Protein AF-A0A0U5MKS0-F1 (afdb_monomer_lite)

Sequence (144 aa):
MTTLQPISLEAQMILAELRGLRDEMTALHQETHAALTALRELFAEIRQVESTEAGIEAELEVVADSLGEVLDERRISVTSCPVCGSDVERHAAENGALLICKACGHSAFVDRRTGIDRRNVSHSAIEGPPDQVAEGIDWTRADM

Secondary structure (DSSP, 8-state):
--SHHHHHHHHHHHHHHHHHHHHHHHHHHHHHHHHHHHHHHHHHHHHHHHHHHHHHHHHHHHHHHHHHHHHHHT---SSB-TTT--BEEEEEETTEEEEEETTT--EEEEETTT--B-----------PPPP------TT----

Foldseek 3Di:
DPPVVVVVVVVVVVVVVVVVVVVVVVVVVVVVVVVVVVVVVVVVVVVVVVVVVVVVVVVVVVVVVVVVVVVVVQQDDLQADPPPRAGWDWDDDPFFTWTAGPPPRDIWTQGPPRSGTDDDDPDPDDDDDDDDDDDDDDPPDPDD

Radius of gyration: 40.38 Å; chains: 1; bounding box: 77×39×114 Å

Structure (mmCIF, N/CA/C/O backbone):
data_AF-A0A0U5MKS0-F1
#
_entry.id   AF-A0A0U5MKS0-F1
#
loop_
_atom_site.group_PDB
_atom_site.id
_atom_site.type_symbol
_atom_site.label_atom_id
_atom_site.label_alt_id
_atom_site.label_comp_id
_atom_site.label_asym_id
_atom_site.label_entity_id
_atom_site.label_seq_id
_atom_site.pdbx_PDB_ins_code
_atom_site.Cartn_x
_atom_site.Cartn_y
_atom_site.Cartn_z
_atom_site.occupancy
_atom_site.B_iso_or_equiv
_atom_site.auth_seq_id
_atom_site.auth_comp_id
_atom_site.auth_asym_id
_atom_site.auth_atom_id
_atom_site.pdbx_PDB_model_num
ATOM 1 N N . MET A 1 1 ? -36.139 -0.255 68.765 1.00 47.31 1 MET A N 1
ATOM 2 C CA . MET A 1 1 ? -36.357 -0.838 67.420 1.00 47.31 1 MET A CA 1
ATOM 3 C C . MET A 1 1 ? -35.798 0.100 66.340 1.00 47.31 1 MET A C 1
ATOM 5 O O . MET A 1 1 ? -36.559 0.591 65.522 1.00 47.31 1 MET A O 1
ATOM 9 N N . THR A 1 2 ? -34.492 0.394 66.332 1.00 54.84 2 THR A N 1
ATOM 10 C CA . THR A 1 2 ? -33.919 1.459 65.467 1.00 54.84 2 THR A CA 1
ATOM 11 C C . THR A 1 2 ? -32.616 1.082 64.747 1.00 54.84 2 THR A C 1
ATOM 13 O O . THR A 1 2 ? -32.007 1.928 64.110 1.00 54.84 2 THR A O 1
ATOM 16 N N . THR A 1 3 ? -32.183 -0.180 64.773 1.00 54.69 3 THR A N 1
ATOM 17 C CA . THR A 1 3 ? -30.863 -0.589 64.245 1.00 54.69 3 THR A CA 1
ATOM 18 C C . THR A 1 3 ? -30.875 -1.175 62.827 1.00 54.69 3 THR A C 1
ATOM 20 O O . THR A 1 3 ? -29.814 -1.483 62.300 1.00 54.69 3 THR A O 1
ATOM 23 N N . LEU A 1 4 ? -32.039 -1.319 62.180 1.00 60.81 4 LEU A N 1
ATOM 24 C CA . LEU A 1 4 ? -32.153 -1.947 60.848 1.00 60.81 4 LEU A CA 1
ATOM 25 C C . LEU A 1 4 ? -32.049 -0.964 59.669 1.00 60.81 4 LEU A C 1
ATOM 27 O O . LEU A 1 4 ? -31.744 -1.380 58.555 1.00 60.81 4 LEU A O 1
ATOM 31 N N . GLN A 1 5 ? -32.285 0.332 59.893 1.00 62.69 5 GLN A N 1
ATOM 32 C CA . GLN A 1 5 ? -32.155 1.353 58.846 1.00 62.69 5 GLN A CA 1
ATOM 33 C C . GLN A 1 5 ? -30.734 1.517 58.270 1.00 62.69 5 GLN A C 1
ATOM 35 O O . GLN A 1 5 ? -30.642 1.560 57.041 1.00 62.69 5 GLN A O 1
ATOM 40 N N . PRO A 1 6 ? -29.647 1.585 59.070 1.00 65.06 6 PRO A N 1
ATOM 41 C CA . PRO A 1 6 ? -28.304 1.822 58.523 1.00 65.06 6 PRO A CA 1
ATOM 42 C C . PRO A 1 6 ? -27.841 0.684 57.600 1.00 65.06 6 PRO A C 1
ATOM 44 O O . PRO A 1 6 ? -27.445 0.943 56.466 1.00 65.06 6 PRO A O 1
ATOM 47 N N . ILE A 1 7 ? -28.083 -0.568 58.007 1.00 70.69 7 ILE A N 1
ATOM 48 C CA . ILE A 1 7 ? -27.751 -1.774 57.228 1.00 70.69 7 ILE A CA 1
ATOM 49 C C . ILE A 1 7 ? -28.442 -1.769 55.855 1.00 70.69 7 ILE A C 1
ATOM 51 O O . ILE A 1 7 ? -27.879 -2.226 54.861 1.00 70.69 7 ILE A O 1
ATOM 55 N N . SER A 1 8 ? -29.663 -1.227 55.769 1.00 84.56 8 SER A N 1
ATOM 56 C CA . SER A 1 8 ? -30.388 -1.148 54.496 1.00 84.56 8 SER A CA 1
ATOM 57 C C . SER A 1 8 ? -29.787 -0.130 53.520 1.00 84.56 8 SER A C 1
ATOM 59 O O . SER A 1 8 ? -29.821 -0.363 52.313 1.00 84.56 8 SER A O 1
ATOM 61 N N . LEU A 1 9 ? -29.218 0.971 54.026 1.00 91.38 9 LEU A N 1
ATOM 62 C CA . LEU A 1 9 ? -28.594 2.009 53.205 1.00 91.38 9 LEU A CA 1
ATOM 63 C C . LEU A 1 9 ? -27.244 1.526 52.669 1.00 91.38 9 LEU A C 1
ATOM 65 O O . LEU A 1 9 ? -26.970 1.650 51.478 1.00 91.38 9 LEU A O 1
ATOM 69 N N . GLU A 1 10 ? -26.442 0.908 53.533 1.00 92.31 10 GLU A N 1
ATOM 70 C CA . GLU A 1 10 ? -25.155 0.312 53.170 1.00 92.31 10 GLU A CA 1
ATOM 71 C C . GLU A 1 10 ? -25.341 -0.777 52.102 1.00 92.31 10 GLU A C 1
ATOM 73 O O . GLU A 1 10 ? -24.653 -0.775 51.083 1.00 92.31 10 GLU A O 1
ATOM 78 N N . ALA A 1 11 ? -26.344 -1.649 52.258 1.00 92.12 11 ALA A N 1
ATOM 79 C CA . ALA A 1 11 ? -26.678 -2.655 51.249 1.00 92.12 11 ALA A CA 1
ATOM 80 C C . ALA A 1 11 ? -27.128 -2.039 49.908 1.00 92.12 11 ALA A C 1
ATOM 82 O O . ALA A 1 11 ? -26.782 -2.555 48.844 1.00 92.12 11 ALA A O 1
ATOM 83 N N . GLN A 1 12 ? -27.882 -0.933 49.934 1.00 93.81 12 GLN A N 1
ATOM 84 C CA . GLN A 1 12 ? -28.282 -0.216 48.717 1.00 93.81 12 GLN A CA 1
ATOM 85 C C . GLN A 1 12 ? -27.089 0.429 48.008 1.00 93.81 12 GLN A C 1
ATOM 87 O O . GLN A 1 12 ? -27.006 0.349 46.782 1.00 93.81 12 GLN A O 1
ATOM 92 N N . MET A 1 13 ? -26.162 1.025 48.761 1.00 95.94 13 MET A N 1
ATOM 93 C CA . MET A 1 13 ? -24.935 1.600 48.210 1.00 95.94 13 MET A CA 1
ATOM 94 C C . MET A 1 13 ? -24.065 0.530 47.554 1.00 95.94 13 MET A C 1
ATOM 96 O O . MET A 1 13 ? -23.702 0.678 46.391 1.00 95.94 13 MET A O 1
ATOM 100 N N . ILE A 1 14 ? -23.829 -0.592 48.240 1.00 96.56 14 ILE A N 1
ATOM 101 C CA . ILE A 1 14 ? -23.048 -1.712 47.693 1.00 96.56 14 ILE A CA 1
ATOM 102 C C . ILE A 1 14 ? -23.677 -2.230 46.393 1.00 96.56 14 ILE A C 1
ATOM 104 O O . ILE A 1 14 ? -22.980 -2.476 45.413 1.0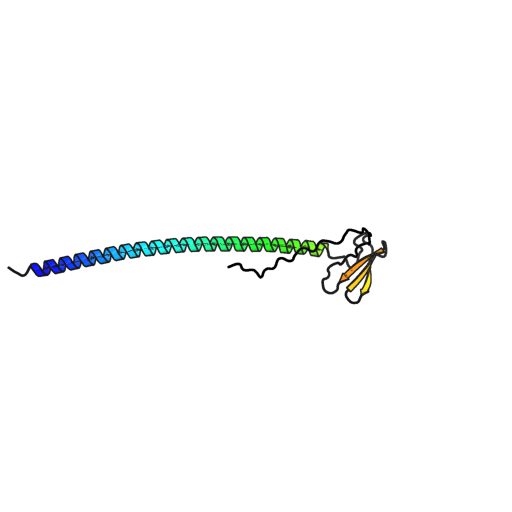0 96.56 14 ILE A O 1
ATOM 108 N N . LEU A 1 15 ? -25.006 -2.366 46.337 1.00 96.75 15 LEU A N 1
ATOM 109 C CA . LEU A 1 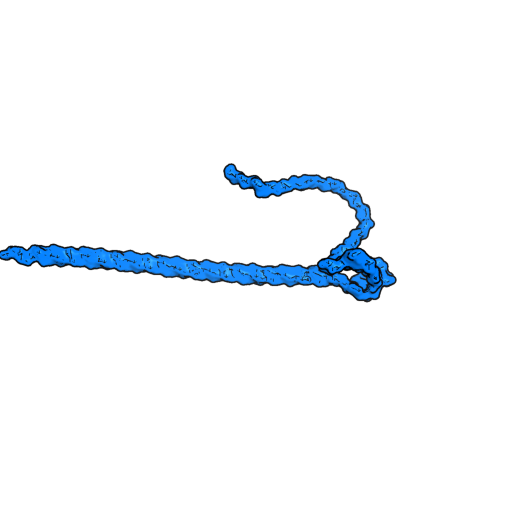15 ? -25.688 -2.780 45.108 1.00 96.75 15 LEU A CA 1
ATOM 110 C C . LEU A 1 15 ? -25.536 -1.763 43.971 1.00 96.75 15 LEU A C 1
ATOM 112 O O . LEU A 1 15 ? -25.473 -2.170 42.811 1.00 96.75 15 LEU A O 1
ATOM 116 N N . ALA A 1 16 ? -25.503 -0.464 44.269 1.00 96.50 16 ALA A N 1
ATOM 117 C CA . ALA A 1 16 ? -25.267 0.568 43.264 1.00 96.50 16 ALA A CA 1
ATOM 118 C C . ALA A 1 16 ? -23.828 0.508 42.728 1.00 96.50 16 ALA A C 1
ATOM 120 O O . ALA A 1 16 ? -23.643 0.516 41.513 1.00 96.50 16 ALA A O 1
ATOM 121 N N . GLU A 1 17 ? -22.836 0.352 43.606 1.00 98.19 17 GLU A N 1
ATOM 122 C CA . GLU A 1 17 ? -21.428 0.195 43.220 1.00 98.19 17 GLU A CA 1
ATOM 123 C C . GLU A 1 17 ? -21.201 -1.068 42.383 1.00 98.19 17 GLU A C 1
ATOM 125 O O . GLU A 1 17 ? -20.562 -1.006 41.338 1.00 98.19 17 GLU A O 1
ATOM 130 N N . LEU A 1 18 ? -21.794 -2.204 42.768 1.00 98.06 18 LEU A N 1
ATOM 131 C CA . LEU A 1 18 ? -21.708 -3.444 41.988 1.00 98.06 18 LEU A CA 1
ATOM 132 C C . LEU A 1 18 ? -22.321 -3.302 40.591 1.00 98.06 18 LEU A C 1
ATOM 134 O O . LEU A 1 18 ? -21.820 -3.892 39.633 1.00 98.06 18 LEU A O 1
ATOM 138 N N . ARG A 1 19 ? -23.408 -2.532 40.458 1.00 97.94 19 ARG A N 1
ATOM 139 C CA . ARG A 1 19 ? -23.982 -2.217 39.144 1.00 97.94 19 ARG A CA 1
ATOM 140 C C . ARG A 1 19 ? -23.039 -1.328 38.342 1.00 97.94 19 ARG A C 1
ATOM 142 O O . ARG A 1 19 ? -22.792 -1.660 37.192 1.00 97.94 19 ARG A O 1
ATOM 149 N N . GLY A 1 20 ? -22.477 -0.288 38.959 1.00 98.50 20 GLY A N 1
ATOM 150 C CA . GLY A 1 20 ? -21.490 0.588 38.325 1.00 98.50 20 GLY A CA 1
ATOM 151 C C . GLY A 1 20 ? -20.285 -0.190 37.797 1.00 98.50 20 GLY A C 1
ATOM 152 O O . GLY A 1 20 ? -19.996 -0.132 36.609 1.00 98.50 20 GLY A O 1
ATOM 153 N N . LEU A 1 21 ? -19.668 -1.023 38.638 1.00 98.50 21 LEU A N 1
ATOM 154 C CA . LEU A 1 21 ? -18.525 -1.859 38.254 1.00 98.50 21 LEU A CA 1
ATOM 155 C C . LEU A 1 21 ? -18.849 -2.825 37.113 1.00 98.50 21 LEU A C 1
ATOM 157 O O . LEU A 1 21 ? -18.033 -3.040 36.220 1.00 98.50 21 LEU A O 1
ATOM 161 N N . ARG A 1 22 ? -20.038 -3.431 37.125 1.00 98.38 22 ARG A N 1
ATOM 162 C CA . ARG A 1 22 ? -20.472 -4.295 36.024 1.00 98.38 22 ARG A CA 1
ATOM 163 C C . ARG A 1 22 ? -20.611 -3.495 34.731 1.00 98.38 22 ARG A C 1
ATOM 165 O O . ARG A 1 22 ? -20.180 -3.979 33.689 1.00 98.38 22 ARG A O 1
ATOM 172 N N . ASP A 1 23 ? -21.211 -2.314 34.794 1.00 98.19 23 ASP A N 1
ATOM 173 C CA . ASP A 1 23 ? -21.442 -1.482 33.617 1.00 98.19 23 ASP A CA 1
ATOM 174 C C . ASP A 1 23 ? -20.091 -0.990 33.043 1.00 98.19 23 ASP A C 1
ATOM 176 O O . ASP A 1 23 ? -19.849 -1.116 31.841 1.00 98.19 23 ASP A O 1
ATOM 180 N N . GLU A 1 24 ? -19.146 -0.590 33.901 1.00 98.62 24 GLU A N 1
ATOM 181 C CA . GLU A 1 24 ? -17.752 -0.295 33.527 1.00 98.62 24 GLU A CA 1
ATOM 182 C C . GLU A 1 24 ? -17.053 -1.502 32.884 1.00 98.62 24 GLU A C 1
ATOM 184 O O . GLU A 1 24 ? -16.423 -1.375 31.833 1.00 98.62 24 GLU A O 1
ATOM 189 N N . MET A 1 25 ? -17.207 -2.699 33.457 1.00 98.56 25 MET A N 1
ATOM 190 C CA . MET A 1 25 ? -16.629 -3.921 32.893 1.00 98.56 25 MET A CA 1
ATOM 191 C C . MET A 1 25 ? -17.209 -4.235 31.509 1.00 98.56 25 MET A C 1
ATOM 193 O O . MET A 1 25 ? -16.476 -4.668 30.618 1.00 98.56 25 MET A O 1
ATOM 197 N N . THR A 1 26 ? -18.508 -4.000 31.297 1.00 98.38 26 THR A N 1
ATOM 198 C CA . THR A 1 26 ? -19.121 -4.169 29.971 1.00 98.38 26 THR A CA 1
ATOM 199 C C . THR A 1 26 ? -18.622 -3.141 28.961 1.00 98.38 26 THR A C 1
ATOM 201 O O . THR A 1 26 ? -18.381 -3.513 27.814 1.00 98.38 26 THR A O 1
ATOM 204 N N . ALA A 1 27 ? -18.404 -1.891 29.377 1.00 98.56 27 ALA A N 1
ATOM 205 C CA . ALA A 1 27 ? -17.839 -0.856 28.515 1.00 98.56 27 ALA A CA 1
ATOM 206 C C . ALA A 1 27 ? -16.403 -1.211 28.100 1.00 98.56 27 ALA A C 1
ATOM 208 O O . ALA A 1 27 ? -16.096 -1.260 26.911 1.00 98.56 27 ALA A O 1
ATOM 209 N N . LEU A 1 28 ? -15.557 -1.597 29.058 1.00 98.62 28 LEU A N 1
ATOM 210 C CA . LEU A 1 28 ? -14.178 -2.005 28.785 1.00 98.62 28 LEU A CA 1
ATOM 211 C C . LEU A 1 28 ? -14.118 -3.250 27.884 1.00 98.62 28 LEU A C 1
ATOM 213 O O . LEU A 1 28 ? -13.273 -3.356 26.992 1.00 98.62 28 LEU A O 1
ATOM 217 N N . HIS A 1 29 ? -15.048 -4.193 28.055 1.00 98.44 29 HIS A N 1
ATOM 218 C CA . HIS A 1 29 ? -15.166 -5.337 27.152 1.00 98.44 29 HIS A CA 1
ATOM 219 C C . HIS A 1 29 ? -15.501 -4.917 25.710 1.00 98.44 29 HIS A C 1
ATOM 221 O O . HIS A 1 29 ? -14.931 -5.451 24.759 1.00 98.44 29 HIS A O 1
ATOM 227 N N . GLN A 1 30 ? -16.392 -3.943 25.528 1.00 98.38 30 GLN A N 1
ATOM 228 C CA . GLN A 1 30 ? -16.730 -3.426 24.200 1.00 98.38 30 GLN A CA 1
ATOM 229 C C . GLN A 1 30 ? -15.553 -2.675 23.568 1.00 98.38 30 GLN A C 1
ATOM 231 O O . GLN A 1 30 ? -15.240 -2.908 22.401 1.00 98.38 30 GLN A O 1
ATOM 236 N N . GLU A 1 31 ? -14.858 -1.838 24.339 1.00 98.62 31 GLU A N 1
ATOM 237 C CA . GLU A 1 31 ? -13.676 -1.101 23.879 1.00 98.62 31 GLU A CA 1
ATOM 238 C C . GLU A 1 31 ? -12.549 -2.045 23.451 1.00 98.62 31 GLU A C 1
ATOM 240 O O . GLU A 1 31 ? -11.976 -1.890 22.372 1.00 98.62 31 GLU A O 1
ATOM 245 N N . THR A 1 32 ? -12.266 -3.078 24.248 1.00 98.44 32 THR A N 1
ATOM 246 C CA . THR A 1 32 ? -11.251 -4.087 23.902 1.00 98.44 32 THR A CA 1
ATOM 247 C C . THR A 1 32 ? -11.630 -4.879 22.651 1.00 98.44 32 THR A C 1
ATOM 249 O O . THR A 1 32 ? -10.771 -5.136 21.805 1.00 98.44 32 THR A O 1
ATOM 252 N N . HIS A 1 33 ? -12.909 -5.221 22.473 1.00 98.56 33 HIS A N 1
ATOM 253 C CA . HIS A 1 33 ? -13.383 -5.873 21.253 1.00 98.56 33 HIS A CA 1
ATOM 254 C C . HIS A 1 33 ? -13.252 -4.963 20.019 1.00 98.56 33 HIS A C 1
ATOM 256 O O . HIS A 1 33 ? -12.829 -5.417 18.949 1.00 98.56 33 HIS A O 1
ATOM 262 N N . ALA A 1 34 ? -13.578 -3.676 20.156 1.00 98.50 34 ALA A N 1
ATOM 263 C CA . ALA A 1 34 ? -13.411 -2.692 19.091 1.00 98.50 34 ALA A CA 1
ATOM 264 C C . ALA A 1 34 ? -11.930 -2.531 18.711 1.00 98.50 34 ALA A C 1
ATOM 266 O O . ALA A 1 34 ? -11.585 -2.632 17.535 1.00 98.50 34 ALA A O 1
ATOM 267 N N . ALA A 1 35 ? -11.042 -2.399 19.701 1.00 98.56 35 ALA A N 1
ATOM 268 C CA . ALA A 1 35 ? -9.600 -2.309 19.482 1.00 98.56 35 ALA A CA 1
ATOM 269 C C . ALA A 1 35 ? -9.038 -3.554 18.775 1.00 98.56 35 ALA A C 1
ATOM 271 O O . ALA A 1 35 ? -8.253 -3.434 17.838 1.00 98.56 35 ALA A O 1
ATOM 272 N N . LEU A 1 36 ? -9.474 -4.758 19.164 1.00 98.62 36 LEU A N 1
ATOM 273 C CA . LEU A 1 36 ? -9.081 -5.998 18.483 1.00 98.62 36 LEU A CA 1
ATOM 274 C C . LEU A 1 36 ? -9.539 -6.042 17.023 1.00 98.62 36 LEU A C 1
ATOM 276 O O . LEU A 1 36 ? -8.837 -6.596 16.180 1.00 98.62 36 LE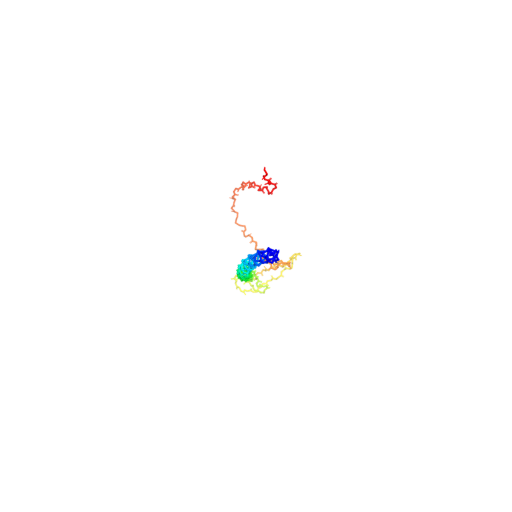U A O 1
ATOM 280 N N . THR A 1 37 ? -10.711 -5.487 16.725 1.00 98.44 37 THR A N 1
ATOM 281 C CA . THR A 1 37 ? -11.231 -5.425 15.354 1.00 98.44 37 THR A CA 1
ATOM 282 C C . THR A 1 37 ? -10.392 -4.468 14.512 1.00 98.44 37 THR A C 1
ATOM 284 O O . THR A 1 37 ? -9.886 -4.879 13.472 1.00 98.44 37 THR A O 1
ATOM 287 N N . ALA A 1 38 ? -10.119 -3.267 15.027 1.00 98.50 38 ALA A N 1
ATOM 288 C CA . ALA A 1 38 ? -9.252 -2.294 14.366 1.00 98.50 38 ALA A CA 1
ATOM 289 C C . ALA A 1 38 ? -7.835 -2.844 14.119 1.00 98.50 38 ALA A C 1
ATOM 291 O O . ALA A 1 38 ? -7.276 -2.677 13.041 1.00 98.50 38 ALA A O 1
ATOM 292 N N . LEU A 1 39 ? -7.256 -3.571 15.084 1.00 98.56 39 LEU A N 1
ATOM 293 C CA . LEU A 1 39 ? -5.950 -4.212 14.895 1.00 98.56 39 LEU A CA 1
ATOM 294 C C . LEU A 1 39 ? -5.971 -5.247 13.765 1.00 98.56 39 LEU A C 1
ATOM 296 O O . LEU A 1 39 ? -5.022 -5.320 12.990 1.00 98.56 39 LEU A O 1
ATOM 300 N N . ARG A 1 40 ? -7.037 -6.048 13.652 1.00 98.44 40 ARG A N 1
ATOM 301 C CA . ARG A 1 40 ? -7.174 -7.024 12.557 1.00 98.44 40 ARG A CA 1
ATOM 302 C C . ARG A 1 40 ? -7.279 -6.345 11.196 1.00 98.44 40 ARG A C 1
ATOM 304 O O . ARG A 1 40 ? -6.689 -6.848 10.245 1.00 98.44 40 ARG A O 1
ATOM 311 N N . GLU A 1 41 ? -7.998 -5.231 11.115 1.00 98.56 41 GLU A N 1
ATOM 312 C CA . GLU A 1 41 ? -8.107 -4.427 9.894 1.00 98.56 41 GLU A CA 1
ATOM 313 C C . GLU A 1 41 ? -6.743 -3.857 9.491 1.00 98.56 41 GLU A C 1
ATOM 315 O O . GLU A 1 41 ? -6.299 -4.094 8.371 1.00 98.56 41 GLU A O 1
ATOM 320 N N . LEU A 1 42 ? -6.004 -3.256 10.431 1.00 98.56 42 LEU A N 1
ATOM 321 C CA . LEU A 1 42 ? -4.643 -2.767 10.181 1.00 98.56 42 LEU A CA 1
ATOM 322 C C . LEU A 1 42 ? -3.695 -3.878 9.706 1.00 98.56 42 LEU A C 1
ATOM 324 O O . LEU A 1 42 ? -2.899 -3.669 8.795 1.00 98.56 42 LEU A O 1
ATOM 328 N N . PHE A 1 43 ? -3.783 -5.082 10.281 1.00 98.44 43 PHE A N 1
ATOM 329 C CA . PHE A 1 43 ? -2.997 -6.221 9.795 1.00 98.44 43 PHE A CA 1
ATOM 330 C C . PHE A 1 43 ? -3.360 -6.615 8.360 1.00 98.44 43 PHE A C 1
ATOM 332 O O . PHE A 1 43 ? -2.469 -6.977 7.592 1.00 98.44 43 PHE A O 1
ATOM 339 N N . ALA A 1 44 ? -4.640 -6.561 7.988 1.00 98.00 44 ALA A N 1
ATOM 340 C CA . ALA A 1 44 ? -5.068 -6.841 6.622 1.00 98.00 44 ALA A CA 1
ATOM 341 C C . ALA A 1 44 ? -4.543 -5.781 5.641 1.00 98.00 44 ALA A C 1
ATOM 343 O O . ALA A 1 44 ? -4.038 -6.138 4.578 1.00 98.00 44 ALA A O 1
ATOM 344 N N . GLU A 1 45 ? -4.585 -4.504 6.024 1.00 98.62 45 GLU A N 1
ATOM 345 C CA . GLU A 1 45 ? -4.028 -3.402 5.233 1.00 98.62 45 GLU A CA 1
ATOM 346 C C . GLU A 1 45 ? -2.515 -3.549 5.035 1.00 98.62 45 GLU A C 1
ATOM 348 O O . GLU A 1 45 ? -2.036 -3.441 3.909 1.00 98.62 45 GLU A O 1
ATOM 353 N N . ILE A 1 46 ? -1.760 -3.888 6.087 1.00 98.50 46 ILE A N 1
ATOM 354 C CA . ILE A 1 46 ? -0.313 -4.143 5.977 1.00 98.50 46 ILE A CA 1
ATOM 355 C C . ILE A 1 46 ? -0.037 -5.270 4.979 1.00 98.50 46 ILE A C 1
ATOM 357 O O . ILE A 1 46 ? 0.816 -5.123 4.107 1.00 98.50 46 ILE A O 1
ATOM 361 N N . ARG A 1 47 ? -0.787 -6.378 5.050 1.00 98.25 47 ARG A N 1
ATOM 362 C CA . ARG A 1 47 ? -0.641 -7.484 4.088 1.00 98.25 47 ARG A CA 1
ATOM 363 C C . ARG A 1 47 ? -0.938 -7.060 2.656 1.00 98.25 47 ARG A C 1
ATOM 365 O O . ARG A 1 47 ? -0.287 -7.539 1.730 1.00 98.25 47 ARG A O 1
ATOM 372 N N . GLN A 1 48 ? -1.913 -6.178 2.466 1.00 98.31 48 GLN A N 1
ATOM 373 C CA . GLN A 1 48 ? -2.210 -5.634 1.150 1.00 98.31 48 GLN A CA 1
ATOM 374 C C . GLN A 1 48 ? -1.053 -4.770 0.637 1.00 98.31 48 GLN A C 1
ATOM 376 O O . GLN A 1 48 ? -0.650 -4.939 -0.511 1.00 98.31 48 GLN A O 1
ATOM 381 N N . VAL A 1 49 ? -0.485 -3.907 1.485 1.00 98.44 49 VAL A N 1
ATOM 382 C CA . VAL A 1 49 ? 0.674 -3.072 1.134 1.00 98.44 49 VAL A CA 1
ATOM 383 C C . VAL A 1 49 ? 1.884 -3.933 0.758 1.00 98.44 49 VAL A C 1
ATOM 385 O O . VAL A 1 49 ? 2.446 -3.728 -0.315 1.00 98.44 49 VAL A O 1
ATOM 388 N N . GLU A 1 50 ? 2.222 -4.949 1.558 1.00 98.38 50 GLU A N 1
ATOM 389 C CA . GLU A 1 50 ? 3.301 -5.906 1.247 1.00 98.38 50 GLU A CA 1
ATOM 390 C C . GLU A 1 50 ? 3.093 -6.568 -0.126 1.00 98.38 50 GLU A C 1
ATOM 392 O O . GLU A 1 50 ? 4.020 -6.689 -0.924 1.00 98.38 50 GLU A O 1
ATOM 397 N N . SER A 1 51 ? 1.857 -6.972 -0.441 1.00 98.00 51 SER A N 1
ATOM 398 C CA . SER A 1 51 ? 1.544 -7.565 -1.745 1.00 98.00 51 SER A CA 1
ATOM 399 C C . SER A 1 51 ? 1.705 -6.571 -2.894 1.00 98.00 51 SER A C 1
ATOM 401 O O . SER A 1 51 ? 2.112 -6.975 -3.982 1.00 98.00 51 SER A O 1
ATOM 403 N N . THR A 1 52 ? 1.345 -5.302 -2.691 1.00 98.38 52 THR A N 1
ATOM 404 C CA . THR A 1 52 ? 1.526 -4.270 -3.721 1.00 98.38 52 THR A CA 1
ATOM 405 C C . THR A 1 52 ? 2.996 -3.937 -3.936 1.00 98.38 52 THR A C 1
ATOM 407 O O . THR A 1 52 ? 3.408 -3.785 -5.080 1.00 98.38 52 THR A O 1
ATOM 410 N N . GLU A 1 53 ? 3.796 -3.895 -2.870 1.00 98.62 53 GLU A N 1
ATOM 411 C CA . GLU A 1 53 ? 5.244 -3.683 -2.940 1.00 98.62 53 GLU A CA 1
ATOM 412 C C . GLU A 1 53 ? 5.923 -4.800 -3.736 1.00 98.62 53 GLU A C 1
ATOM 414 O O . GLU A 1 53 ? 6.614 -4.514 -4.709 1.00 98.62 53 GLU A O 1
ATOM 419 N N . ALA A 1 54 ? 5.625 -6.063 -3.416 1.00 98.12 54 ALA A N 1
ATOM 420 C CA . ALA A 1 54 ? 6.145 -7.207 -4.164 1.00 98.12 54 ALA A CA 1
ATOM 421 C C . ALA A 1 54 ? 5.745 -7.173 -5.654 1.00 98.12 54 ALA A C 1
ATOM 423 O O . ALA A 1 54 ? 6.508 -7.597 -6.521 1.00 98.12 54 ALA A O 1
ATOM 424 N N . GLY A 1 55 ? 4.549 -6.657 -5.964 1.00 98.44 55 GLY A N 1
ATOM 425 C CA . GLY A 1 55 ? 4.113 -6.431 -7.342 1.00 98.44 55 GLY A CA 1
ATOM 426 C C . GLY A 1 55 ? 4.955 -5.371 -8.054 1.00 98.44 55 GLY A C 1
ATOM 427 O O . GLY A 1 55 ? 5.426 -5.610 -9.163 1.00 98.44 55 GLY A O 1
ATOM 428 N N . ILE A 1 56 ? 5.195 -4.233 -7.398 1.00 98.31 56 ILE A N 1
ATOM 429 C CA . ILE A 1 56 ? 6.030 -3.150 -7.934 1.00 98.31 56 ILE A CA 1
ATOM 430 C C . ILE A 1 56 ? 7.469 -3.629 -8.151 1.00 98.31 56 ILE A C 1
ATOM 432 O O . ILE A 1 56 ? 8.048 -3.346 -9.196 1.00 98.31 56 ILE A O 1
ATOM 436 N N . GLU A 1 57 ? 8.047 -4.374 -7.207 1.00 98.44 57 GLU A N 1
ATOM 437 C CA . GLU A 1 57 ? 9.390 -4.949 -7.360 1.00 98.44 57 GLU A CA 1
ATOM 438 C C . GLU A 1 57 ? 9.479 -5.859 -8.591 1.00 98.44 57 GLU A C 1
ATOM 440 O O . GLU A 1 57 ? 10.404 -5.723 -9.391 1.00 98.44 57 GLU A O 1
ATOM 445 N N . ALA A 1 58 ? 8.491 -6.735 -8.793 1.00 97.94 58 ALA A N 1
ATOM 446 C CA . ALA A 1 58 ? 8.451 -7.609 -9.962 1.00 97.94 58 ALA A CA 1
ATOM 447 C C . ALA A 1 58 ? 8.321 -6.821 -11.278 1.00 97.94 58 ALA A C 1
ATOM 449 O O . ALA A 1 58 ? 8.979 -7.150 -12.264 1.00 97.94 58 ALA A O 1
ATOM 450 N N . GLU A 1 59 ? 7.500 -5.769 -11.309 1.00 98.38 59 GLU A N 1
ATOM 451 C CA . GLU A 1 59 ? 7.379 -4.894 -12.480 1.00 98.38 59 GLU A CA 1
ATOM 452 C C . GLU A 1 59 ? 8.688 -4.151 -12.781 1.00 98.38 59 GLU A C 1
ATOM 454 O O . GLU A 1 59 ? 9.072 -4.018 -13.945 1.00 98.38 59 GLU A O 1
ATOM 459 N N . LEU A 1 60 ? 9.405 -3.699 -11.749 1.00 97.88 60 LEU A N 1
ATOM 460 C CA . LEU A 1 60 ? 10.705 -3.050 -11.903 1.00 97.88 60 LEU A CA 1
ATOM 461 C C . LEU A 1 60 ? 11.773 -4.008 -12.435 1.00 97.88 60 LEU A C 1
ATOM 463 O O . LEU A 1 60 ? 12.556 -3.594 -13.290 1.00 97.88 60 LEU A O 1
ATOM 467 N N . GLU A 1 61 ? 11.783 -5.265 -11.988 1.00 97.75 61 GLU A N 1
ATOM 468 C CA . GLU A 1 61 ? 12.670 -6.306 -12.527 1.00 97.75 61 GLU A CA 1
ATOM 469 C C . GLU A 1 61 ? 12.422 -6.492 -14.033 1.00 97.75 61 GLU A C 1
ATOM 471 O O . GLU A 1 61 ? 13.353 -6.445 -14.833 1.00 97.75 61 GLU A O 1
ATOM 476 N N . VAL A 1 62 ? 11.153 -6.574 -14.451 1.00 97.56 62 VAL A N 1
ATOM 477 C CA . VAL A 1 62 ? 10.782 -6.689 -15.873 1.00 97.56 62 VAL A CA 1
ATOM 478 C C . VAL A 1 62 ? 11.251 -5.477 -16.683 1.00 97.56 62 VAL A C 1
ATOM 480 O O . VAL A 1 62 ? 11.743 -5.623 -17.804 1.00 97.56 62 VAL A O 1
ATOM 483 N N . VAL A 1 63 ? 11.117 -4.265 -16.138 1.00 96.56 63 VAL A N 1
ATOM 484 C CA . VAL A 1 63 ? 11.623 -3.051 -16.795 1.00 96.56 63 VAL A CA 1
ATOM 485 C C . VAL A 1 63 ? 13.149 -3.069 -16.881 1.00 96.56 63 VAL A C 1
ATOM 487 O O . VAL A 1 63 ? 13.700 -2.681 -17.912 1.00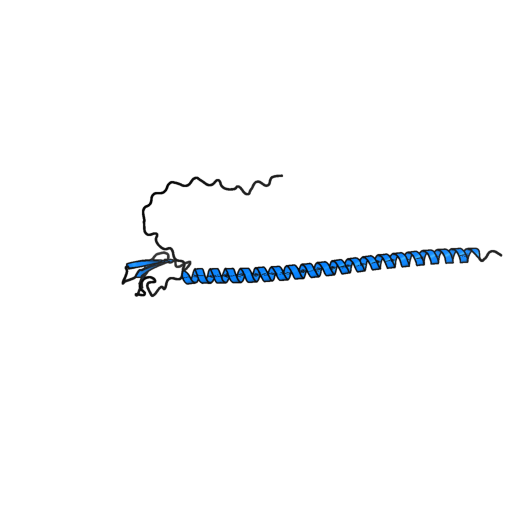 96.56 63 VAL A O 1
ATOM 490 N N . ALA A 1 64 ? 13.840 -3.520 -15.834 1.00 94.31 64 ALA A N 1
ATOM 491 C CA . ALA A 1 64 ? 15.293 -3.638 -15.822 1.00 94.31 64 ALA A CA 1
ATOM 492 C C . ALA A 1 64 ? 15.790 -4.636 -16.878 1.00 94.31 64 ALA A C 1
ATOM 494 O O . ALA A 1 64 ? 16.703 -4.300 -17.635 1.00 94.31 64 ALA A O 1
ATOM 495 N N . ASP A 1 65 ? 15.145 -5.797 -16.995 1.00 94.31 65 ASP A N 1
ATOM 496 C CA . ASP A 1 65 ? 15.439 -6.796 -18.025 1.00 94.31 65 ASP A CA 1
ATOM 497 C C . ASP A 1 65 ? 15.204 -6.233 -19.427 1.00 94.31 65 ASP A C 1
ATOM 499 O O . ASP A 1 65 ? 16.084 -6.308 -20.287 1.00 94.31 65 ASP A O 1
ATOM 503 N N . SER A 1 66 ? 14.062 -5.573 -19.645 1.00 94.25 66 SER A N 1
ATOM 504 C CA . SER A 1 66 ? 13.747 -4.936 -20.927 1.00 94.25 66 SER A CA 1
ATOM 505 C C . SER A 1 66 ? 14.783 -3.875 -21.317 1.00 94.25 66 SER A C 1
ATOM 507 O O . SER A 1 66 ? 15.206 -3.792 -22.473 1.00 94.25 66 SER A O 1
ATOM 509 N N . LEU A 1 67 ? 15.243 -3.072 -20.354 1.00 89.75 67 LEU A N 1
ATOM 510 C CA . LEU A 1 67 ? 16.326 -2.115 -20.577 1.00 89.75 67 LEU A CA 1
ATOM 511 C C . LEU A 1 67 ? 17.652 -2.821 -20.881 1.00 89.75 67 LEU A C 1
ATOM 513 O O . LEU A 1 67 ? 18.392 -2.353 -21.747 1.00 89.75 67 LEU A O 1
ATOM 517 N N . GLY A 1 68 ? 17.945 -3.930 -20.202 1.00 86.31 68 GLY A N 1
ATOM 518 C CA . GLY A 1 68 ? 19.107 -4.775 -20.467 1.00 86.31 68 GLY A CA 1
ATOM 519 C C . GLY A 1 68 ? 19.128 -5.279 -21.907 1.00 86.31 68 GLY A C 1
ATOM 520 O O . GLY A 1 68 ? 20.115 -5.064 -22.611 1.00 86.31 68 GLY A O 1
ATOM 521 N N . GLU A 1 69 ? 18.016 -5.845 -22.378 1.00 86.12 69 GLU A N 1
ATOM 522 C CA . GLU A 1 69 ? 17.862 -6.312 -23.759 1.00 86.12 69 GLU A CA 1
ATOM 523 C C . GLU A 1 69 ? 18.068 -5.177 -24.769 1.00 86.12 69 GLU A C 1
ATOM 525 O O . GLU A 1 69 ? 18.877 -5.304 -25.687 1.00 86.12 69 GLU A O 1
ATOM 530 N N . VAL A 1 70 ? 17.422 -4.021 -24.571 1.00 81.75 70 VAL A N 1
ATOM 531 C CA . VAL A 1 70 ? 17.568 -2.865 -25.476 1.00 81.75 70 VAL A CA 1
ATOM 532 C C . VAL A 1 70 ? 19.007 -2.336 -25.506 1.00 81.75 70 VAL A C 1
ATOM 534 O O . VAL A 1 70 ? 19.484 -1.877 -26.550 1.00 81.75 70 VAL A O 1
ATOM 537 N N . LEU A 1 71 ? 19.713 -2.359 -24.373 1.00 77.94 71 LEU A N 1
ATOM 538 C CA . LEU A 1 71 ? 21.111 -1.935 -24.304 1.00 77.94 71 LEU A CA 1
ATOM 539 C C . LEU A 1 71 ? 22.047 -2.947 -24.967 1.00 77.94 71 LEU A C 1
ATOM 541 O O . LEU A 1 71 ? 22.972 -2.533 -25.669 1.00 77.94 71 LEU A O 1
ATOM 545 N N . ASP A 1 72 ? 21.801 -4.243 -24.798 1.00 75.50 72 ASP A N 1
ATOM 546 C CA . ASP A 1 72 ? 22.606 -5.298 -25.410 1.00 75.50 72 ASP A CA 1
ATOM 547 C C . ASP A 1 72 ? 22.369 -5.408 -26.921 1.00 75.50 72 ASP A C 1
ATOM 549 O O . ASP A 1 72 ? 23.341 -5.514 -27.671 1.00 75.50 72 ASP A O 1
ATOM 553 N N . GLU A 1 73 ? 21.135 -5.238 -27.407 1.00 70.44 73 GLU A N 1
ATOM 554 C CA . GLU A 1 73 ? 20.840 -5.083 -28.841 1.00 70.44 73 GLU A CA 1
ATOM 555 C C . GLU A 1 73 ? 21.573 -3.882 -29.463 1.00 70.44 73 GLU A C 1
ATOM 557 O O . GLU A 1 73 ? 21.935 -3.888 -30.643 1.00 70.44 73 GLU A O 1
ATOM 562 N N . ARG A 1 74 ? 21.816 -2.830 -28.672 1.00 63.66 74 ARG A N 1
ATOM 563 C CA . ARG A 1 74 ? 22.548 -1.631 -29.104 1.00 63.66 74 ARG A CA 1
ATOM 564 C C . ARG A 1 74 ? 24.068 -1.758 -28.982 1.00 63.66 74 ARG A C 1
ATOM 566 O O . ARG A 1 74 ? 24.767 -0.859 -29.461 1.00 63.66 74 ARG A O 1
ATOM 573 N N . ARG A 1 75 ? 24.614 -2.838 -28.406 1.00 66.31 75 ARG A N 1
ATOM 574 C CA . ARG A 1 75 ? 26.069 -3.056 -28.373 1.00 66.31 75 ARG A CA 1
ATOM 575 C C . ARG A 1 75 ? 26.574 -3.456 -29.755 1.00 66.31 75 ARG A C 1
ATOM 577 O O . ARG A 1 75 ? 26.365 -4.565 -30.234 1.00 66.31 75 ARG A O 1
ATOM 584 N N . ILE A 1 76 ? 27.319 -2.556 -30.385 1.00 65.81 76 ILE A N 1
ATOM 585 C CA . ILE A 1 76 ? 28.005 -2.849 -31.644 1.00 65.81 76 ILE A CA 1
ATOM 586 C C . ILE A 1 76 ? 29.158 -3.816 -31.369 1.00 65.81 76 ILE A C 1
ATOM 588 O O . ILE A 1 76 ? 30.001 -3.566 -30.504 1.00 65.81 76 ILE A O 1
ATOM 592 N N . SER A 1 77 ? 29.231 -4.898 -32.149 1.00 67.75 77 SER A N 1
ATOM 593 C CA . SER A 1 77 ? 30.423 -5.742 -32.195 1.00 67.75 77 SER A CA 1
ATOM 594 C C . SER A 1 77 ? 31.617 -4.892 -32.614 1.00 67.75 77 SER A C 1
ATOM 596 O O . SER A 1 77 ? 31.722 -4.403 -33.737 1.00 67.75 77 SER A O 1
ATOM 598 N N . VAL A 1 78 ? 32.552 -4.703 -31.692 1.00 72.88 78 VAL A N 1
ATOM 599 C CA . VAL A 1 78 ? 33.715 -3.843 -31.916 1.00 72.88 78 VAL A CA 1
ATOM 600 C C . VAL A 1 78 ? 34.836 -4.584 -32.673 1.00 72.88 78 VAL A C 1
ATOM 602 O O . VAL A 1 78 ? 35.984 -4.127 -32.717 1.00 72.88 78 VAL A O 1
ATOM 605 N N . THR A 1 79 ? 34.511 -5.760 -33.211 1.00 79.38 79 THR A N 1
ATOM 606 C CA . THR A 1 79 ? 35.383 -6.648 -33.987 1.00 79.38 79 THR A CA 1
ATOM 607 C C . THR A 1 79 ? 34.785 -7.007 -35.349 1.00 79.38 79 THR A C 1
ATOM 609 O O . THR A 1 79 ? 35.552 -7.292 -36.262 1.00 79.38 79 THR A O 1
ATOM 612 N N . SER A 1 80 ? 33.460 -6.935 -35.530 1.00 86.69 80 SER A N 1
ATOM 613 C CA . SER A 1 80 ? 32.792 -7.303 -36.784 1.00 86.69 80 SER A CA 1
ATOM 614 C C . SER A 1 80 ? 31.671 -6.338 -37.178 1.00 86.69 80 SER A C 1
ATOM 616 O O . SER A 1 80 ? 30.974 -5.764 -36.346 1.00 86.69 80 SER A O 1
ATOM 618 N N . CYS A 1 81 ? 31.490 -6.150 -38.483 1.00 85.12 81 CYS A N 1
ATOM 619 C CA . CYS A 1 81 ? 30.462 -5.285 -39.041 1.00 85.12 81 CYS A CA 1
ATOM 620 C C . CYS A 1 81 ? 29.059 -5.883 -38.838 1.00 85.12 81 CYS A C 1
ATOM 622 O O . CYS A 1 81 ? 28.831 -7.015 -39.267 1.00 85.12 81 CYS A O 1
ATOM 624 N N . PRO A 1 82 ? 28.080 -5.122 -38.314 1.00 79.62 82 PRO A N 1
ATOM 625 C CA . PRO A 1 82 ? 26.720 -5.627 -38.113 1.00 79.62 82 PRO A CA 1
ATOM 626 C C . PRO A 1 82 ? 25.960 -5.880 -39.427 1.00 79.62 82 PRO A C 1
ATOM 628 O O . PRO A 1 82 ? 24.985 -6.618 -39.438 1.00 79.62 82 PRO A O 1
ATOM 631 N N . VAL A 1 83 ? 26.393 -5.278 -40.541 1.00 83.31 83 VAL A N 1
ATOM 632 C CA . VAL A 1 83 ? 25.700 -5.372 -41.839 1.00 83.31 83 VAL A CA 1
ATOM 633 C C . VAL A 1 83 ? 26.169 -6.573 -42.661 1.00 83.31 83 VAL A C 1
ATOM 635 O O . VAL A 1 83 ? 25.368 -7.205 -43.340 1.00 83.31 83 VAL A O 1
ATOM 638 N N . CYS A 1 84 ? 27.468 -6.879 -42.638 1.00 88.56 84 CYS A N 1
ATOM 639 C CA . CYS A 1 84 ? 28.056 -7.908 -43.506 1.00 88.56 84 CYS A CA 1
ATOM 640 C C . CYS A 1 84 ? 28.978 -8.902 -42.782 1.00 88.56 84 CYS A C 1
ATOM 642 O O . CYS A 1 84 ? 29.604 -9.733 -43.433 1.00 88.56 84 CYS A O 1
ATOM 644 N N . GLY A 1 85 ? 29.120 -8.799 -41.457 1.00 85.00 85 GLY A N 1
ATOM 645 C CA . GLY A 1 85 ? 29.925 -9.704 -40.629 1.00 85.00 85 GLY A CA 1
ATOM 646 C C . GLY A 1 85 ? 31.445 -9.590 -40.791 1.00 85.00 85 GLY A C 1
ATOM 647 O O . GLY A 1 85 ? 32.174 -10.247 -40.058 1.00 85.00 85 GLY A O 1
ATOM 648 N N . SER A 1 86 ? 31.938 -8.766 -41.721 1.00 88.88 86 SER A N 1
ATOM 649 C CA . SER A 1 86 ? 33.375 -8.611 -41.999 1.00 88.88 86 SER A CA 1
ATOM 650 C C . SER A 1 86 ? 34.109 -7.808 -40.924 1.00 88.88 86 SER A C 1
ATOM 652 O O . SER A 1 86 ? 33.490 -7.025 -40.202 1.00 88.88 86 SER A O 1
ATOM 654 N N . ASP A 1 87 ? 35.436 -7.939 -40.875 1.00 89.38 87 ASP A N 1
ATOM 655 C CA . ASP A 1 87 ? 36.286 -7.210 -39.932 1.00 89.38 87 ASP A CA 1
ATOM 656 C C . ASP A 1 87 ? 36.141 -5.685 -40.044 1.00 89.38 87 ASP A C 1
ATOM 658 O O . ASP A 1 87 ? 35.873 -5.100 -41.106 1.00 89.38 87 ASP A O 1
ATOM 662 N N . VAL A 1 88 ? 36.352 -5.042 -38.902 1.00 90.06 88 VAL A N 1
ATOM 663 C CA . VAL A 1 88 ? 36.066 -3.631 -38.666 1.00 90.06 88 VAL A CA 1
ATOM 664 C C . VAL A 1 88 ? 37.357 -2.923 -38.227 1.00 90.06 88 VAL A C 1
ATOM 666 O O . VAL A 1 88 ? 38.053 -3.378 -37.319 1.00 90.06 88 VAL A O 1
ATOM 669 N N . GLU A 1 89 ? 37.727 -1.831 -38.898 1.00 89.62 89 GLU A N 1
ATOM 670 C CA . GLU A 1 89 ? 38.883 -1.001 -38.533 1.00 89.62 89 GLU A CA 1
ATOM 671 C C . GLU A 1 89 ? 38.498 0.005 -37.456 1.00 89.62 89 GLU A C 1
ATOM 673 O O . GLU A 1 89 ? 37.424 0.600 -37.506 1.00 89.62 89 GLU A O 1
ATOM 678 N N . ARG A 1 90 ? 39.385 0.198 -36.476 1.00 87.62 90 ARG A N 1
ATOM 679 C CA . ARG A 1 90 ? 39.197 1.129 -35.362 1.00 87.62 90 ARG A CA 1
ATOM 680 C C . ARG A 1 90 ? 40.088 2.345 -35.536 1.00 87.62 90 ARG A C 1
ATOM 682 O O . ARG A 1 90 ? 41.310 2.220 -35.542 1.00 87.62 90 ARG A O 1
ATOM 689 N N . HIS A 1 91 ? 39.478 3.520 -35.539 1.00 87.69 91 HIS A N 1
ATOM 690 C CA . HIS A 1 91 ? 40.177 4.797 -35.536 1.00 87.69 91 HIS A CA 1
ATOM 691 C C . HIS A 1 91 ? 39.883 5.523 -34.226 1.00 87.69 91 HIS A C 1
ATOM 693 O O . HIS A 1 91 ? 38.725 5.752 -33.879 1.00 87.69 91 HIS A O 1
ATOM 699 N N . ALA A 1 92 ? 40.928 5.855 -33.469 1.00 86.19 92 ALA A N 1
ATOM 700 C CA . ALA A 1 92 ? 40.776 6.587 -32.217 1.00 86.19 92 ALA A CA 1
ATOM 701 C C . ALA A 1 92 ? 40.266 8.014 -32.479 1.00 86.19 92 ALA A C 1
ATOM 703 O O . ALA A 1 92 ? 40.738 8.683 -33.395 1.00 86.19 92 ALA A O 1
ATOM 704 N N . ALA A 1 93 ? 39.336 8.480 -31.647 1.00 83.75 93 ALA A N 1
ATOM 705 C CA . ALA A 1 93 ? 38.819 9.845 -31.645 1.00 83.75 93 ALA A CA 1
ATOM 706 C C . ALA A 1 93 ? 38.840 10.413 -30.218 1.00 83.75 93 ALA A C 1
ATOM 708 O O . ALA A 1 93 ? 38.971 9.663 -29.248 1.00 83.75 93 ALA A O 1
ATOM 709 N N . GLU A 1 94 ? 38.683 11.731 -30.078 1.00 81.31 94 GLU A N 1
ATOM 710 C CA . GLU A 1 94 ? 38.802 12.425 -28.784 1.00 81.31 94 GLU A CA 1
ATOM 711 C C . GLU A 1 94 ? 37.867 11.856 -27.702 1.00 81.31 94 GLU A C 1
ATOM 713 O O . GLU A 1 94 ? 38.273 11.724 -26.550 1.00 81.31 94 GLU A O 1
ATOM 718 N N . ASN A 1 95 ? 36.662 11.413 -28.083 1.00 80.38 95 ASN A N 1
ATOM 719 C CA . ASN A 1 95 ? 35.649 10.887 -27.158 1.00 80.38 95 ASN A CA 1
ATOM 720 C C . ASN A 1 95 ? 35.241 9.430 -27.439 1.00 80.38 95 ASN A C 1
ATOM 722 O O . ASN A 1 95 ? 34.214 8.970 -26.952 1.00 80.38 95 ASN A O 1
ATOM 726 N N . GLY A 1 96 ? 36.007 8.676 -28.230 1.00 84.88 96 GLY A N 1
ATOM 727 C CA . GLY A 1 96 ? 35.528 7.375 -28.692 1.00 84.88 96 GLY A CA 1
ATOM 728 C C . GLY A 1 96 ? 36.425 6.675 -29.699 1.00 84.88 96 GLY A C 1
ATOM 729 O O . GLY A 1 96 ? 37.624 6.942 -29.796 1.00 84.88 96 GLY A O 1
ATOM 730 N N . ALA A 1 97 ? 35.822 5.768 -30.456 1.00 85.38 97 ALA A N 1
ATOM 731 C CA . ALA A 1 97 ? 36.421 5.158 -31.631 1.00 85.38 97 ALA A CA 1
ATOM 732 C C . ALA A 1 97 ? 35.420 5.158 -32.791 1.00 85.38 97 ALA A C 1
ATOM 734 O O . ALA A 1 97 ? 34.260 4.785 -32.618 1.00 85.38 97 ALA A O 1
ATOM 735 N N . LEU A 1 98 ? 35.883 5.545 -33.977 1.00 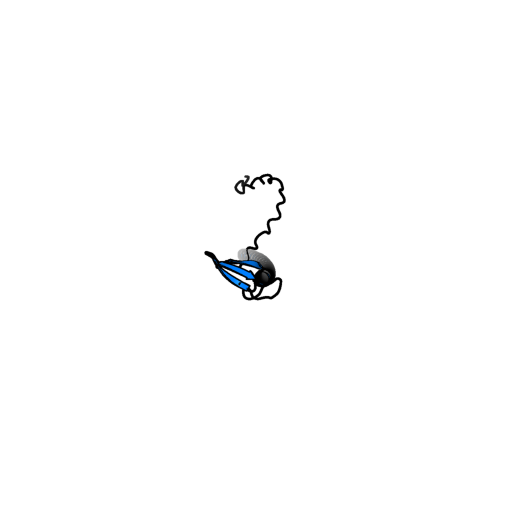87.88 98 LEU A N 1
ATOM 736 C CA . LEU A 1 98 ? 35.159 5.336 -35.222 1.00 87.88 98 LEU A CA 1
ATOM 737 C C . LEU A 1 98 ? 35.492 3.934 -35.740 1.00 87.88 98 LEU A C 1
ATOM 739 O O . LEU A 1 98 ? 36.661 3.608 -35.953 1.00 87.88 98 LEU A O 1
ATOM 743 N N . LEU A 1 99 ? 34.468 3.111 -35.917 1.00 88.00 99 LEU A N 1
ATOM 744 C CA . LEU A 1 99 ? 34.545 1.799 -36.544 1.00 88.00 99 LEU A CA 1
ATOM 745 C C . LEU A 1 99 ? 34.196 1.936 -38.019 1.00 88.00 99 LEU A C 1
ATOM 747 O O . LEU A 1 99 ? 33.168 2.533 -38.329 1.00 88.00 99 LEU A O 1
ATOM 751 N N . ILE A 1 100 ? 35.004 1.371 -38.913 1.00 89.44 100 ILE A N 1
ATOM 752 C CA . ILE A 1 100 ? 34.731 1.353 -40.356 1.00 89.44 100 ILE A CA 1
ATOM 753 C C . ILE A 1 100 ? 34.861 -0.079 -40.867 1.00 89.44 100 ILE A C 1
ATOM 755 O O . ILE A 1 100 ? 35.895 -0.723 -40.702 1.00 89.44 100 ILE A O 1
ATOM 759 N N . CYS A 1 101 ? 33.812 -0.607 -41.493 1.00 90.88 101 CYS A N 1
ATOM 760 C CA . CYS A 1 101 ? 33.866 -1.924 -42.114 1.00 90.88 101 CYS A CA 1
ATOM 761 C C . CYS A 1 101 ? 34.705 -1.897 -43.394 1.00 90.88 101 CYS A C 1
ATOM 763 O O . CYS A 1 101 ? 34.396 -1.144 -44.319 1.00 90.88 101 CYS A O 1
ATOM 765 N N . LYS A 1 102 ? 35.692 -2.796 -43.496 1.00 88.06 102 LYS A N 1
ATOM 766 C CA . LYS A 1 102 ? 36.545 -2.911 -44.691 1.00 88.06 102 LYS A CA 1
ATOM 767 C C . LYS A 1 102 ? 35.788 -3.347 -45.948 1.00 88.06 102 LYS A C 1
ATOM 769 O O . LYS A 1 102 ? 36.207 -3.020 -47.051 1.00 88.06 102 LYS A O 1
ATOM 774 N N . ALA A 1 103 ? 34.708 -4.114 -45.786 1.00 89.88 103 ALA A N 1
ATOM 775 C CA . ALA A 1 103 ? 34.000 -4.736 -46.902 1.00 89.88 103 ALA A CA 1
ATOM 776 C C . ALA A 1 103 ? 32.882 -3.853 -47.475 1.00 89.88 103 ALA A C 1
ATOM 778 O O . ALA A 1 103 ? 32.787 -3.703 -48.689 1.00 89.88 103 ALA A O 1
ATOM 779 N N . CYS A 1 104 ? 32.037 -3.267 -46.622 1.00 91.38 104 CYS A N 1
ATOM 780 C CA . CYS A 1 104 ? 30.877 -2.485 -47.068 1.00 91.38 104 CYS A CA 1
ATOM 781 C C . CYS A 1 104 ? 30.980 -0.981 -46.780 1.00 91.38 104 CYS A C 1
ATOM 783 O O . CYS A 1 104 ? 30.052 -0.243 -47.098 1.00 91.38 104 CYS A O 1
ATOM 785 N N . GLY A 1 105 ? 32.065 -0.518 -46.149 1.00 87.50 105 GLY A N 1
ATOM 786 C CA . GLY A 1 105 ? 32.258 0.895 -45.806 1.00 87.50 105 GLY A CA 1
ATOM 787 C C . GLY A 1 105 ? 31.326 1.421 -44.709 1.00 87.50 105 GLY A C 1
ATOM 788 O O . GLY A 1 105 ? 31.337 2.614 -44.423 1.00 87.50 105 GLY A O 1
ATOM 789 N N . HIS A 1 106 ? 30.520 0.558 -44.081 1.00 85.50 106 HIS A N 1
ATOM 790 C CA . HIS A 1 106 ? 29.642 0.955 -42.985 1.00 85.50 106 HIS A CA 1
ATOM 791 C C . HIS A 1 106 ? 30.461 1.500 -41.813 1.00 85.50 106 HIS A C 1
ATOM 793 O O . HIS A 1 106 ? 31.364 0.817 -41.321 1.00 85.50 106 HIS A O 1
ATOM 799 N N . SER A 1 107 ? 30.129 2.709 -41.364 1.00 86.00 107 SER A N 1
ATOM 800 C CA . SER A 1 107 ? 30.820 3.385 -40.272 1.00 86.00 107 SER A CA 1
ATOM 801 C C . SER A 1 107 ? 29.912 3.591 -39.065 1.00 86.00 107 SER A C 1
ATOM 803 O O . SER A 1 107 ? 28.780 4.046 -39.231 1.00 86.00 107 SER A O 1
ATOM 805 N N . ALA A 1 108 ? 30.426 3.350 -37.863 1.00 82.50 108 ALA A N 1
ATOM 806 C CA . ALA A 1 108 ? 29.718 3.601 -36.611 1.00 82.50 108 ALA A CA 1
ATOM 807 C C . ALA A 1 108 ? 30.656 4.205 -35.560 1.00 82.50 108 ALA A C 1
ATOM 809 O O . ALA A 1 108 ? 31.838 3.874 -35.521 1.00 82.50 108 ALA A O 1
ATOM 810 N N . PHE A 1 109 ? 30.146 5.089 -34.703 1.00 83.44 109 PHE A N 1
ATOM 811 C CA . PHE A 1 109 ? 30.936 5.720 -33.645 1.00 83.44 109 PHE A CA 1
ATOM 812 C C . PHE A 1 109 ? 30.592 5.119 -32.282 1.00 83.44 109 PHE A C 1
ATOM 814 O O . PHE A 1 109 ? 29.423 5.058 -31.906 1.00 83.44 109 PHE A O 1
ATOM 821 N N . VAL A 1 110 ? 31.614 4.713 -31.529 1.00 79.06 110 VAL A N 1
ATOM 822 C CA . VAL A 1 110 ? 31.480 4.166 -30.174 1.00 79.06 110 VAL A CA 1
ATOM 823 C C . VAL A 1 110 ? 32.072 5.157 -29.176 1.00 79.06 110 VAL A C 1
ATOM 825 O O . VAL A 1 110 ? 33.279 5.404 -29.193 1.00 79.06 110 VAL A O 1
ATOM 828 N N . ASP A 1 111 ? 31.236 5.724 -28.307 1.00 78.38 111 ASP A N 1
ATOM 829 C CA . ASP A 1 111 ? 31.655 6.653 -27.249 1.00 78.38 111 ASP A CA 1
ATOM 830 C C . ASP A 1 111 ? 32.327 5.902 -26.079 1.00 78.38 111 ASP A C 1
ATOM 832 O O . ASP A 1 111 ? 31.867 4.837 -25.658 1.00 78.38 111 ASP A O 1
ATOM 836 N N . ARG A 1 112 ? 33.413 6.463 -25.525 1.00 64.00 112 ARG A N 1
ATOM 837 C CA . ARG A 1 112 ? 34.131 5.909 -24.360 1.00 64.00 112 ARG A CA 1
ATOM 838 C C . ARG A 1 112 ? 33.336 5.973 -23.056 1.00 64.00 112 ARG A C 1
ATOM 840 O O . ARG A 1 112 ? 33.634 5.191 -22.157 1.00 64.00 112 ARG A O 1
ATOM 847 N N . ARG A 1 113 ? 32.402 6.917 -22.904 1.00 59.19 113 ARG A N 1
ATOM 848 C CA . ARG A 1 113 ? 31.713 7.159 -21.620 1.00 59.19 113 ARG A CA 1
ATOM 849 C C . ARG A 1 113 ? 30.450 6.333 -21.424 1.00 59.19 113 ARG A C 1
ATOM 851 O O . ARG A 1 113 ? 30.093 6.069 -20.283 1.00 59.19 113 ARG A O 1
ATOM 858 N N . THR A 1 114 ? 29.779 5.944 -22.500 1.00 57.34 114 THR A N 1
ATOM 859 C CA . THR A 1 114 ? 28.469 5.282 -22.424 1.00 57.34 114 THR A CA 1
ATOM 860 C C . THR A 1 114 ? 28.434 3.931 -23.121 1.00 57.34 114 THR A C 1
ATOM 862 O O . THR A 1 114 ? 27.518 3.165 -22.859 1.00 57.34 114 THR A O 1
ATOM 865 N N . GLY A 1 115 ? 29.379 3.616 -24.018 1.00 54.25 115 GLY A N 1
ATOM 866 C CA . GLY A 1 115 ? 29.266 2.435 -24.885 1.00 54.25 115 GLY A CA 1
ATOM 867 C C . GLY A 1 115 ? 28.019 2.454 -25.786 1.00 54.25 115 GLY A C 1
ATOM 868 O O . GLY A 1 115 ? 27.744 1.465 -26.458 1.00 54.25 115 GLY A O 1
ATOM 869 N N . ILE A 1 116 ? 27.275 3.568 -25.800 1.00 53.78 116 ILE A N 1
ATOM 870 C CA . ILE A 1 116 ? 26.023 3.743 -26.529 1.00 53.78 116 ILE A CA 1
ATOM 871 C C . ILE A 1 116 ? 26.321 4.414 -27.868 1.00 53.78 116 ILE A C 1
ATOM 873 O O . ILE A 1 116 ? 27.025 5.421 -27.957 1.00 53.78 116 ILE A O 1
ATOM 877 N N . ASP A 1 117 ? 25.739 3.813 -28.896 1.00 56.06 117 ASP A N 1
ATOM 878 C CA 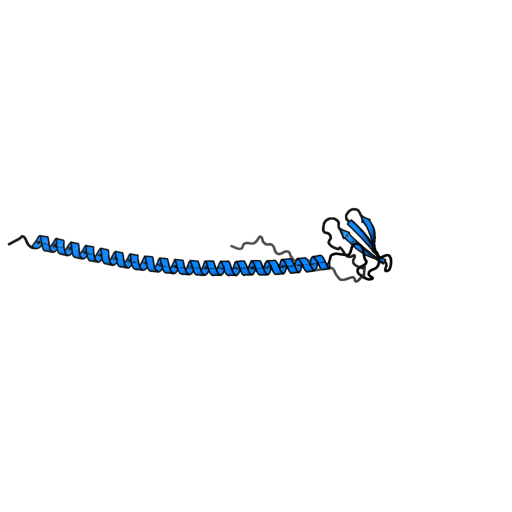. ASP A 1 117 ? 25.758 4.206 -30.296 1.00 56.06 117 ASP A CA 1
ATOM 879 C C . ASP A 1 117 ? 25.148 5.604 -30.526 1.00 56.06 117 ASP A C 1
ATOM 881 O O . ASP A 1 117 ? 24.014 5.886 -30.127 1.00 56.06 117 ASP A O 1
ATOM 885 N N . ARG A 1 118 ? 25.881 6.470 -31.235 1.00 53.75 118 ARG A N 1
ATOM 886 C CA . ARG A 1 118 ? 25.304 7.605 -31.967 1.00 53.75 118 ARG A CA 1
ATOM 887 C C . ARG A 1 118 ? 25.455 7.309 -33.456 1.00 53.75 118 ARG A C 1
ATOM 889 O O . ARG A 1 118 ? 26.471 7.663 -34.056 1.00 53.75 118 ARG A O 1
ATOM 896 N N . ARG A 1 119 ? 24.453 6.667 -34.064 1.00 53.81 119 ARG A N 1
ATOM 897 C CA . ARG A 1 119 ? 24.439 6.478 -35.522 1.00 53.81 119 ARG A CA 1
ATOM 898 C C . ARG A 1 119 ? 24.372 7.839 -36.190 1.00 53.81 119 ARG A C 1
ATOM 900 O O . ARG A 1 119 ? 23.530 8.667 -35.843 1.00 53.81 119 ARG A O 1
ATOM 907 N N . ASN A 1 120 ? 25.237 8.044 -37.176 1.00 44.12 120 ASN A N 1
ATOM 908 C CA . ASN A 1 120 ? 25.097 9.163 -38.088 1.00 44.12 120 ASN A CA 1
ATOM 909 C C . ASN A 1 120 ? 23.808 8.993 -38.893 1.00 44.12 120 ASN A C 1
ATOM 911 O O . ASN A 1 120 ? 23.607 7.991 -39.579 1.00 44.12 120 ASN A O 1
ATOM 915 N N . VAL A 1 121 ? 22.974 10.024 -38.798 1.00 44.12 121 VAL A N 1
ATOM 916 C CA . VAL A 1 121 ? 21.928 10.373 -39.750 1.00 44.12 121 VAL A CA 1
ATOM 917 C C . VAL A 1 121 ? 22.574 10.415 -41.130 1.00 44.12 121 VAL A C 1
ATOM 919 O O . VAL A 1 121 ? 23.379 11.298 -41.430 1.00 44.12 121 VAL A O 1
ATOM 922 N N . SER A 1 122 ? 22.245 9.451 -41.983 1.00 37.94 122 SER A N 1
ATOM 923 C CA . SER A 1 122 ? 22.387 9.635 -43.421 1.00 37.94 122 SER A CA 1
ATOM 924 C C . SER A 1 122 ? 21.568 10.875 -43.766 1.00 37.94 122 SER A C 1
ATOM 926 O O . SER A 1 122 ? 20.353 10.881 -43.581 1.00 37.94 122 SER A O 1
ATOM 928 N N . HIS A 1 123 ? 22.227 11.942 -44.216 1.00 39.44 123 HIS A N 1
ATOM 929 C CA . HIS A 1 123 ? 21.567 13.109 -44.788 1.00 39.44 123 HIS A CA 1
ATOM 930 C C . HIS A 1 123 ? 20.638 12.660 -45.929 1.00 39.44 123 HIS A C 1
ATOM 932 O O . HIS A 1 123 ? 21.070 12.502 -47.068 1.00 39.44 123 HIS A O 1
ATOM 938 N N . SER A 1 124 ? 19.353 12.482 -45.638 1.00 38.69 124 SER A N 1
ATOM 939 C CA . SER A 1 124 ? 18.288 12.696 -46.609 1.00 38.69 124 SER A CA 1
ATOM 940 C C . SER A 1 124 ? 17.726 14.079 -46.317 1.00 38.69 124 SER A C 1
ATOM 942 O O . SER A 1 124 ? 16.988 14.266 -45.352 1.00 38.69 124 SER A O 1
ATOM 944 N N . ALA A 1 125 ? 18.148 15.063 -47.109 1.00 42.88 125 ALA A N 1
ATOM 945 C CA . ALA A 1 125 ? 17.562 16.391 -47.100 1.00 42.88 125 ALA A CA 1
ATOM 946 C C . ALA A 1 125 ? 16.066 16.277 -47.425 1.00 42.88 125 ALA A C 1
ATOM 948 O O . ALA A 1 125 ? 15.694 16.013 -48.566 1.00 42.88 125 ALA A O 1
ATOM 949 N N . ILE A 1 126 ? 15.221 16.448 -46.413 1.00 40.53 126 ILE A N 1
ATOM 950 C CA . ILE A 1 126 ? 13.814 16.795 -46.581 1.00 40.53 126 ILE A CA 1
ATOM 951 C C . ILE A 1 126 ? 13.587 17.983 -45.653 1.00 40.53 126 ILE A C 1
ATOM 953 O O . ILE A 1 126 ? 13.537 17.836 -44.435 1.00 40.53 126 ILE A O 1
ATOM 957 N N . GLU A 1 127 ? 13.553 19.175 -46.248 1.00 47.62 127 GLU A N 1
ATOM 958 C CA . GLU A 1 127 ? 13.077 20.389 -45.592 1.00 47.62 127 GLU A CA 1
ATOM 959 C C . GLU A 1 127 ? 11.625 20.169 -45.148 1.00 47.62 127 GLU A C 1
ATOM 961 O O . GLU A 1 127 ? 10.747 19.877 -45.961 1.00 47.62 127 GLU A O 1
ATOM 966 N N . GLY A 1 128 ? 11.386 20.302 -43.846 1.00 40.78 128 GLY A N 1
ATOM 967 C CA . GLY A 1 128 ? 10.067 20.379 -43.226 1.00 40.78 128 GLY A CA 1
ATOM 968 C C . GLY A 1 128 ? 10.039 21.564 -42.252 1.00 40.78 128 GLY A C 1
ATOM 969 O O . GLY A 1 128 ? 11.094 21.927 -41.730 1.00 40.78 128 GLY A O 1
ATOM 970 N N . PRO A 1 129 ? 8.885 22.226 -42.064 1.00 44.12 129 PRO A N 1
ATOM 971 C CA . PRO A 1 129 ? 8.811 23.602 -41.576 1.00 44.12 129 PRO A CA 1
ATOM 972 C C . PRO A 1 129 ? 9.067 23.720 -40.064 1.00 44.12 129 PRO A C 1
ATOM 974 O O . PRO A 1 129 ? 8.886 22.741 -39.343 1.00 44.12 129 PRO A O 1
ATOM 977 N N . PRO A 1 130 ? 9.461 24.912 -39.569 1.00 47.56 130 PRO A N 1
ATOM 978 C CA . PRO A 1 130 ? 9.784 25.113 -38.162 1.00 47.56 130 PRO A CA 1
ATOM 979 C C . PRO A 1 130 ? 8.555 24.921 -37.267 1.00 47.56 130 PRO A C 1
ATOM 981 O O . PRO A 1 130 ? 7.507 25.535 -37.485 1.00 47.56 130 PRO A O 1
ATOM 984 N N . ASP A 1 131 ? 8.733 24.077 -36.251 1.00 44.66 131 ASP A N 1
ATOM 985 C CA . ASP A 1 131 ? 7.768 23.795 -35.197 1.00 44.66 131 ASP A CA 1
ATOM 986 C C . ASP A 1 131 ? 7.354 25.059 -34.441 1.00 44.66 131 ASP A C 1
ATOM 988 O O . ASP A 1 131 ? 8.162 25.917 -34.070 1.00 44.66 131 ASP A O 1
ATOM 992 N N . GLN A 1 132 ? 6.051 25.126 -34.191 1.00 50.53 132 GLN A N 1
ATOM 993 C CA . GLN A 1 132 ? 5.428 26.051 -33.265 1.00 50.53 132 GLN A CA 1
ATOM 994 C C . GLN A 1 132 ? 5.917 25.733 -31.850 1.00 50.53 132 GLN A C 1
ATOM 996 O O . GLN A 1 132 ? 5.913 24.588 -31.405 1.00 50.53 132 GLN A O 1
ATOM 1001 N N . VAL A 1 133 ? 6.353 26.778 -31.155 1.00 44.72 133 VAL A N 1
ATOM 1002 C CA . VAL A 1 133 ? 6.830 26.739 -29.775 1.00 44.72 133 VAL A CA 1
ATOM 1003 C C . VAL A 1 133 ? 5.696 26.242 -28.876 1.00 44.72 133 VAL A C 1
ATOM 1005 O O . VAL A 1 133 ? 4.707 26.944 -28.684 1.00 44.72 133 VAL A O 1
ATOM 1008 N N . ALA A 1 134 ? 5.834 25.032 -28.333 1.00 47.81 134 ALA A N 1
ATOM 1009 C CA . ALA A 1 134 ? 4.977 24.553 -27.259 1.00 47.81 134 ALA A CA 1
ATOM 1010 C C . ALA A 1 134 ? 5.234 25.412 -26.012 1.00 47.81 134 ALA A C 1
ATOM 1012 O O . ALA A 1 134 ? 6.344 25.429 -25.475 1.00 47.81 134 ALA A O 1
ATOM 1013 N N . GLU A 1 135 ? 4.215 26.162 -25.591 1.00 49.69 135 GLU A N 1
ATOM 1014 C CA . GLU A 1 135 ? 4.211 26.929 -24.348 1.00 49.69 135 GLU A CA 1
ATOM 1015 C C . GLU A 1 135 ? 4.536 26.005 -23.168 1.00 49.69 135 GLU A C 1
ATOM 1017 O O . GLU A 1 135 ? 3.888 24.981 -22.944 1.00 49.69 135 GLU A O 1
ATOM 1022 N N . GLY A 1 136 ? 5.588 26.362 -22.430 1.00 45.50 136 GLY A N 1
ATOM 1023 C CA . GLY A 1 136 ? 6.014 25.651 -21.236 1.00 45.50 136 GLY A CA 1
ATOM 1024 C C . GLY A 1 136 ? 4.945 25.734 -20.154 1.00 45.50 136 GLY A C 1
ATOM 1025 O O . GLY A 1 136 ? 4.535 26.820 -19.752 1.00 45.50 136 GLY A O 1
ATOM 1026 N N . ILE A 1 137 ? 4.515 24.570 -19.676 1.00 59.00 137 ILE A N 1
ATOM 1027 C CA . ILE A 1 137 ? 3.667 24.439 -18.493 1.00 59.00 137 ILE A CA 1
ATOM 1028 C C . ILE A 1 137 ? 4.470 24.940 -17.284 1.00 59.00 137 ILE A C 1
ATOM 1030 O O . ILE A 1 137 ? 5.497 24.361 -16.924 1.00 59.00 137 ILE A O 1
ATOM 1034 N N . ASP A 1 138 ? 4.006 26.036 -16.686 1.00 59.50 138 ASP A N 1
ATOM 1035 C CA . ASP A 1 138 ? 4.556 26.630 -15.469 1.00 59.50 138 ASP A CA 1
ATOM 1036 C C . ASP A 1 138 ? 3.980 25.920 -14.233 1.00 59.50 138 ASP A C 1
ATOM 1038 O O . ASP A 1 138 ? 2.800 26.045 -13.907 1.00 59.50 138 ASP A O 1
ATOM 1042 N N . TRP A 1 139 ? 4.832 25.163 -13.544 1.00 52.06 139 TRP A N 1
ATOM 1043 C CA . TRP A 1 139 ? 4.488 24.366 -12.363 1.00 52.06 139 TRP A CA 1
ATOM 1044 C C . TRP A 1 139 ? 4.423 25.179 -11.057 1.00 52.06 139 TRP A C 1
ATOM 1046 O O . TRP A 1 139 ? 4.279 24.593 -9.987 1.00 52.06 139 TRP A O 1
ATOM 1056 N N . THR A 1 140 ? 4.541 26.513 -11.102 1.00 51.03 140 THR A N 1
ATOM 1057 C CA . THR A 1 140 ? 4.585 27.351 -9.885 1.00 51.03 140 THR A CA 1
ATOM 1058 C C . THR A 1 140 ? 3.265 28.020 -9.495 1.00 51.03 140 THR A C 1
ATOM 1060 O O . THR A 1 140 ? 3.197 28.681 -8.457 1.00 51.03 140 THR A O 1
ATOM 1063 N N . ARG A 1 141 ? 2.177 27.797 -10.241 1.00 43.88 141 ARG A N 1
ATOM 1064 C CA . ARG A 1 141 ? 0.831 28.221 -9.827 1.00 43.88 141 ARG A CA 1
ATOM 1065 C C . ARG A 1 141 ? 0.156 27.156 -8.961 1.00 43.88 141 ARG A C 1
ATOM 1067 O O . ARG A 1 141 ? -0.540 26.275 -9.449 1.00 43.88 141 ARG A O 1
ATOM 1074 N N . ALA A 1 142 ? 0.367 27.262 -7.653 1.00 46.91 142 ALA A N 1
ATOM 1075 C CA . ALA A 1 142 ? -0.571 26.739 -6.670 1.00 46.91 142 ALA A CA 1
ATOM 1076 C C . ALA A 1 142 ? -1.705 27.766 -6.523 1.00 46.91 142 ALA A C 1
ATOM 1078 O O . ALA A 1 142 ? -1.509 28.805 -5.892 1.00 46.91 142 ALA A O 1
ATOM 1079 N N . ASP A 1 143 ? -2.856 27.513 -7.146 1.00 51.47 143 ASP A N 1
ATOM 1080 C CA . ASP A 1 143 ? -4.061 28.309 -6.897 1.00 51.47 143 ASP A CA 1
ATOM 1081 C C . ASP A 1 143 ? -4.599 27.970 -5.493 1.00 51.47 143 ASP A C 1
ATOM 1083 O O . ASP A 1 143 ? -4.989 26.831 -5.217 1.00 51.47 143 ASP A O 1
ATOM 1087 N N . MET A 1 144 ? -4.563 28.973 -4.608 1.00 40.81 144 MET A N 1
ATOM 1088 C CA . MET A 1 144 ? -5.462 29.117 -3.454 1.00 40.81 144 MET A CA 1
ATOM 1089 C C . MET A 1 144 ? -6.700 29.902 -3.874 1.00 40.81 144 MET A C 1
ATOM 1091 O O . MET A 1 144 ? -6.536 30.861 -4.663 1.00 40.81 144 MET A O 1
#

pLDDT: mean 79.88, std 20.05, range [37.94, 98.62]